Protein AF-A0A2W5SMG5-F1 (afdb_monomer_lite)

Secondary structure (DSSP, 8-state):
--HHHHHT-S-TT-SSS---TTTTT-HHHHHHHHHHHHHHHHHHHHHHHHHHHHHHHHHTTGGGGHHHHHHHHHHHHHHHHHHHHHHHHHHHHHHHHHHHHHHTT-

InterPro domains:
  IPR025962 SdpI/YhfL-like [PF13630] (10-76)

Sequence (106 aa):
ITKDATSGTISRNSAIGIRTPETKKSDDGWVGGHKAATPILKGAGIVTLVITAVLIISSFFGDRMTVLTITSAILGYSVAIGGICWAAVVANNAAKTINQKKANHA

Organism: NCBI:txid161879

pLDDT: mean 87.47, std 13.45, range [48.84, 97.88]

Foldseek 3Di:
DDPCLQVLVQDLPDPDDLDDPLLNPDSCLVNQLSNQLVVLQVVLVVVLVVLVVQLVVLVVVPPVCVVVNVVSVVVSVCSNVVSSVVSSVRSNVRSVVVVVVVVVVD

Structure (mmCIF, N/CA/C/O backbone):
data_AF-A0A2W5SMG5-F1
#
_entry.id   AF-A0A2W5SMG5-F1
#
loop_
_atom_site.group_PDB
_atom_site.id
_atom_site.type_symbol
_atom_site.label_atom_id
_atom_site.label_alt_id
_atom_site.label_comp_id
_atom_site.label_asym_id
_atom_site.label_entity_id
_atom_site.label_seq_id
_atom_site.pdbx_PDB_ins_code
_atom_site.Cartn_x
_atom_site.Cartn_y
_atom_site.Cartn_z
_atom_site.occupancy
_atom_site.B_iso_or_equiv
_atom_site.auth_seq_id
_atom_site.auth_comp_id
_atom_site.auth_asym_id
_atom_site.auth_atom_id
_atom_site.pdbx_PDB_model_num
ATOM 1 N N . ILE A 1 1 ? -5.283 -10.289 -5.181 1.00 49.09 1 ILE A N 1
ATOM 2 C CA . ILE A 1 1 ? -5.792 -10.349 -3.788 1.00 49.09 1 ILE A CA 1
ATOM 3 C C . ILE A 1 1 ? -6.516 -11.672 -3.587 1.00 49.09 1 ILE A C 1
ATOM 5 O O . ILE A 1 1 ? -7.466 -11.953 -4.306 1.00 49.09 1 ILE A O 1
ATOM 9 N N . THR A 1 2 ? -6.012 -12.524 -2.703 1.00 48.84 2 THR A N 1
ATOM 10 C CA . THR A 1 2 ? -6.616 -13.827 -2.397 1.00 48.84 2 THR A CA 1
ATOM 11 C C . THR A 1 2 ? -7.943 -13.639 -1.662 1.00 48.84 2 THR A C 1
ATOM 13 O O . THR A 1 2 ? -8.099 -12.696 -0.886 1.00 48.84 2 THR A O 1
ATOM 16 N N . LYS A 1 3 ? -8.910 -14.524 -1.931 1.00 51.72 3 LYS A N 1
ATOM 17 C CA . LYS A 1 3 ? -10.281 -14.476 -1.389 1.00 51.72 3 LYS A CA 1
ATOM 18 C C . LYS A 1 3 ? -10.282 -14.371 0.146 1.00 51.72 3 LYS A C 1
ATOM 20 O O . LYS A 1 3 ? -11.069 -13.604 0.694 1.00 51.72 3 LYS A O 1
ATOM 25 N N . ASP A 1 4 ? -9.303 -15.012 0.787 1.00 52.28 4 ASP A N 1
ATOM 26 C CA . ASP A 1 4 ? -9.091 -15.026 2.238 1.00 52.28 4 ASP A CA 1
ATOM 27 C C . ASP A 1 4 ? -8.789 -13.657 2.859 1.00 52.28 4 ASP A C 1
ATOM 29 O O . ASP A 1 4 ? -9.232 -13.352 3.968 1.00 52.28 4 ASP A O 1
ATOM 33 N N . ALA A 1 5 ? -8.083 -12.790 2.127 1.00 53.44 5 ALA A N 1
ATOM 34 C CA . ALA A 1 5 ? -7.766 -11.441 2.593 1.00 53.44 5 ALA A CA 1
ATOM 35 C C . ALA A 1 5 ? -9.0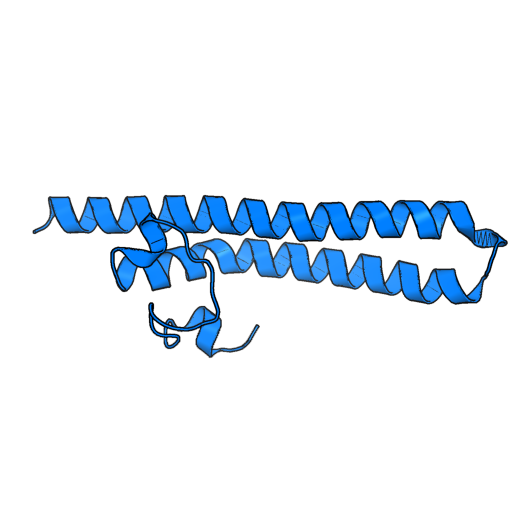05 -10.530 2.641 1.00 53.44 5 ALA A C 1
ATOM 37 O O . ALA A 1 5 ? -9.011 -9.528 3.351 1.00 53.44 5 ALA A O 1
ATOM 38 N N . THR A 1 6 ? -10.055 -10.866 1.884 1.00 53.88 6 THR A N 1
ATOM 39 C CA . THR A 1 6 ? -11.308 -10.099 1.819 1.00 53.88 6 THR A CA 1
ATOM 40 C C . THR A 1 6 ? -12.421 -10.726 2.661 1.00 53.88 6 THR A C 1
ATOM 42 O O . THR A 1 6 ? -13.268 -9.997 3.172 1.00 53.88 6 THR A O 1
ATOM 45 N N . SER A 1 7 ? -12.431 -12.051 2.837 1.00 56.44 7 SER A N 1
ATOM 46 C CA . SER A 1 7 ? -13.452 -12.776 3.610 1.00 56.44 7 SER A CA 1
ATOM 47 C C . SER A 1 7 ? -13.259 -12.720 5.124 1.00 56.44 7 SER A C 1
ATOM 49 O O . SER A 1 7 ? -14.125 -13.195 5.851 1.00 56.44 7 SER A O 1
ATOM 51 N N . GLY A 1 8 ? -12.147 -12.166 5.617 1.00 55.84 8 GLY A N 1
ATOM 52 C CA . GLY A 1 8 ? -11.877 -12.120 7.056 1.00 55.84 8 GLY A CA 1
ATOM 53 C C . GLY A 1 8 ? -11.488 -13.471 7.661 1.00 55.84 8 GLY A C 1
ATOM 54 O O . GLY A 1 8 ? -11.463 -13.603 8.878 1.00 55.84 8 GLY A O 1
ATOM 55 N N . THR A 1 9 ? -11.176 -14.470 6.828 1.00 58.28 9 THR A N 1
ATOM 56 C CA . THR A 1 9 ? -10.748 -15.813 7.265 1.00 58.28 9 THR A CA 1
ATOM 57 C C . THR A 1 9 ? -9.302 -15.831 7.756 1.00 58.28 9 THR A C 1
ATOM 59 O O . THR A 1 9 ? -8.888 -16.760 8.447 1.00 58.28 9 THR A O 1
ATOM 62 N N . ILE A 1 10 ? -8.527 -14.787 7.449 1.00 60.53 10 ILE A N 1
ATOM 63 C CA . ILE A 1 10 ? -7.232 -14.546 8.079 1.00 60.53 10 ILE A CA 1
ATOM 64 C C . ILE A 1 10 ? -7.486 -14.165 9.537 1.00 60.53 10 ILE A C 1
ATOM 66 O O . ILE A 1 10 ? -8.043 -13.101 9.805 1.00 60.53 10 ILE A O 1
ATOM 70 N N . SER A 1 11 ? -7.063 -15.017 10.473 1.00 61.94 11 SER A N 1
ATOM 71 C CA . SER A 1 11 ? -7.187 -14.706 11.897 1.00 61.94 11 SER A CA 1
ATOM 72 C C . SER A 1 11 ? -6.423 -13.424 12.233 1.00 61.94 11 SER A C 1
ATOM 74 O O . SER A 1 11 ? -5.379 -13.119 11.650 1.00 61.94 11 SER A O 1
ATOM 76 N N . ARG A 1 12 ? -6.901 -12.694 13.238 1.00 61.97 12 ARG A N 1
ATOM 77 C CA . ARG A 1 12 ? -6.259 -11.473 13.746 1.00 61.97 12 ARG A CA 1
ATOM 78 C C . ARG A 1 12 ? -4.817 -11.700 14.248 1.00 61.97 12 ARG A C 1
ATOM 80 O O . ARG A 1 12 ? -4.057 -10.742 14.405 1.00 61.97 12 ARG A O 1
ATOM 87 N N . ASN A 1 13 ? -4.428 -12.961 14.485 1.00 61.72 13 ASN A N 1
ATOM 88 C CA . ASN A 1 13 ? -3.070 -13.375 14.851 1.00 61.72 13 ASN A CA 1
ATOM 89 C C . ASN A 1 13 ? -2.191 -13.795 13.652 1.00 61.72 13 ASN A C 1
ATOM 91 O O . ASN A 1 13 ? -1.063 -14.242 13.839 1.00 61.72 13 ASN A O 1
ATOM 95 N N . SER A 1 14 ? -2.669 -13.667 12.418 1.00 61.59 14 SER A N 1
ATOM 96 C CA . SER A 1 14 ? -1.876 -14.032 11.247 1.00 61.59 14 SER A CA 1
ATOM 97 C C . SER A 1 14 ? -0.662 -13.115 11.054 1.00 61.59 14 SER A C 1
ATOM 99 O O . SER A 1 14 ? -0.671 -11.938 11.427 1.00 61.59 14 SER A O 1
ATOM 101 N N . ALA A 1 15 ? 0.395 -13.646 10.435 1.00 69.06 15 ALA A N 1
ATOM 102 C CA . ALA A 1 15 ? 1.594 -12.889 10.067 1.00 69.06 15 ALA A CA 1
ATOM 103 C C . ALA A 1 15 ? 1.338 -11.854 8.949 1.00 69.06 15 ALA A C 1
ATOM 105 O O . ALA A 1 15 ? 2.189 -11.008 8.691 1.00 69.06 15 ALA A O 1
ATOM 106 N N . ILE A 1 16 ? 0.170 -11.903 8.300 1.00 72.75 16 ILE A N 1
ATOM 107 C CA . ILE A 1 16 ? -0.170 -11.132 7.098 1.00 72.75 16 ILE A CA 1
ATOM 108 C C . ILE A 1 16 ? -1.422 -10.278 7.362 1.00 72.75 16 ILE A C 1
ATOM 110 O O . ILE A 1 16 ? -2.417 -10.788 7.874 1.00 72.75 16 ILE A O 1
ATOM 114 N N . GLY A 1 17 ? -1.384 -8.988 6.995 1.00 82.75 17 GLY A N 1
ATOM 115 C CA . GLY A 1 17 ? -2.527 -8.060 7.065 1.00 82.75 17 GLY A CA 1
ATOM 116 C C . GLY A 1 17 ? -2.177 -6.650 7.565 1.00 82.75 17 GLY A C 1
ATOM 117 O O . GLY A 1 17 ? -1.044 -6.377 7.961 1.00 82.75 17 GLY A O 1
ATOM 118 N N . ILE A 1 18 ? -3.162 -5.745 7.568 1.00 89.31 18 ILE A N 1
ATOM 119 C CA . ILE A 1 18 ? -3.033 -4.372 8.081 1.00 89.31 18 ILE A CA 1
ATOM 120 C C . ILE A 1 18 ? -3.217 -4.378 9.605 1.00 89.31 18 ILE A C 1
ATOM 122 O O . ILE A 1 18 ? -4.336 -4.446 10.125 1.00 89.31 18 ILE A O 1
ATOM 126 N N . ARG A 1 19 ? -2.105 -4.289 10.341 1.00 90.69 19 ARG A N 1
ATOM 127 C CA . ARG A 1 19 ? -2.067 -4.391 11.810 1.00 90.69 19 ARG A CA 1
ATOM 128 C C . ARG A 1 19 ? -1.945 -3.016 12.466 1.00 90.69 19 ARG A C 1
ATOM 130 O O . ARG A 1 19 ? -0.858 -2.609 12.865 1.00 90.69 19 ARG A O 1
ATOM 137 N N . THR A 1 20 ? -3.064 -2.321 12.633 1.00 91.56 20 THR A N 1
ATOM 138 C CA . THR A 1 20 ? -3.131 -1.072 13.406 1.00 91.56 20 THR A CA 1
ATOM 139 C C . THR A 1 20 ? -3.664 -1.341 14.819 1.00 91.56 20 THR A C 1
ATOM 141 O O . THR A 1 20 ? -4.135 -2.450 15.099 1.00 91.56 20 THR A O 1
ATOM 144 N N . PRO A 1 21 ? -3.584 -0.375 15.755 1.00 92.44 21 PRO A N 1
ATOM 145 C CA . PRO A 1 21 ? -4.178 -0.541 17.079 1.00 92.44 21 PRO A CA 1
ATOM 146 C C . PRO A 1 21 ? -5.665 -0.902 17.016 1.00 92.44 21 PRO A C 1
ATOM 148 O O . PRO A 1 21 ? -6.097 -1.784 17.745 1.00 92.44 21 PRO A O 1
ATOM 151 N N . GLU A 1 22 ? -6.437 -0.285 16.117 1.00 93.06 22 GLU A N 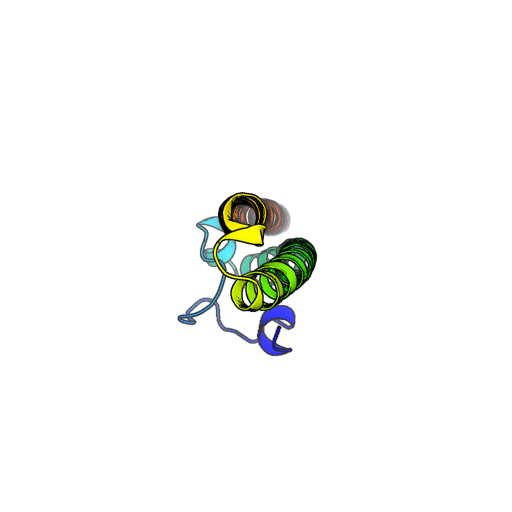1
ATOM 152 C CA . GLU A 1 22 ? -7.887 -0.494 16.029 1.00 93.06 22 GLU A CA 1
ATOM 153 C C . GLU A 1 22 ? -8.275 -1.787 15.303 1.00 93.06 22 GLU A C 1
ATOM 155 O O . GLU A 1 22 ? -9.199 -2.469 15.750 1.00 93.06 22 GLU A O 1
ATOM 160 N N . THR A 1 23 ? -7.555 -2.182 14.242 1.00 90.75 23 THR A N 1
ATOM 161 C CA . THR A 1 23 ? -7.849 -3.439 13.524 1.00 90.75 23 THR A CA 1
ATOM 162 C C . THR A 1 23 ? -7.544 -4.679 14.366 1.00 90.75 23 THR A C 1
ATOM 164 O O . THR A 1 23 ? -8.083 -5.747 14.102 1.00 90.75 23 THR A O 1
ATOM 167 N N . LYS A 1 24 ? -6.709 -4.556 15.407 1.00 91.25 24 LYS A N 1
ATOM 168 C CA . LYS A 1 24 ? -6.363 -5.656 16.322 1.00 91.25 24 LYS A CA 1
ATOM 169 C C . LYS A 1 24 ? -7.283 -5.790 17.542 1.00 91.25 24 LYS A C 1
ATOM 171 O O . LYS A 1 24 ? -7.159 -6.779 18.259 1.00 91.25 24 LYS A O 1
ATOM 176 N N . LYS A 1 25 ? -8.171 -4.826 17.809 1.00 88.44 25 LYS A N 1
ATOM 177 C CA . LYS A 1 25 ? -9.011 -4.825 19.025 1.00 88.44 25 LYS A CA 1
ATOM 178 C C . LYS A 1 25 ? -10.156 -5.831 18.985 1.00 88.44 25 LYS A C 1
ATOM 180 O O . LYS A 1 25 ? -10.532 -6.359 20.025 1.00 88.44 25 LYS A O 1
ATOM 185 N N . SER A 1 26 ? -10.724 -6.085 17.811 1.00 89.06 26 SER A N 1
ATOM 186 C CA . SER A 1 26 ? -11.862 -6.990 17.648 1.00 89.06 26 SER A CA 1
ATOM 187 C C . SER A 1 26 ? -11.827 -7.657 16.274 1.00 89.06 26 SER A C 1
ATOM 189 O 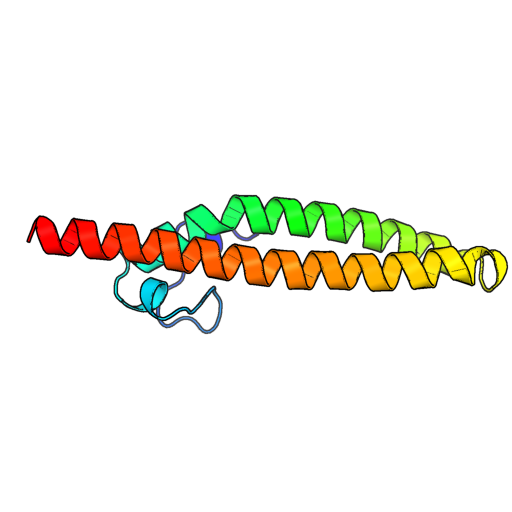O . SER A 1 26 ? -11.168 -7.161 15.359 1.00 89.06 26 SER A O 1
ATOM 191 N N . ASP A 1 27 ? -12.532 -8.778 16.120 1.00 89.00 27 ASP A N 1
ATOM 192 C CA . ASP A 1 27 ? -12.620 -9.469 14.827 1.00 89.00 27 ASP A CA 1
ATOM 193 C C . ASP A 1 27 ? -13.463 -8.667 13.831 1.00 89.00 27 ASP A C 1
ATOM 195 O O . ASP A 1 27 ? -13.086 -8.528 12.671 1.00 89.00 27 ASP A O 1
ATOM 199 N N . ASP A 1 28 ? -14.528 -8.015 14.301 1.00 88.62 28 ASP A N 1
ATOM 200 C CA . ASP A 1 28 ? -15.332 -7.110 13.474 1.00 88.62 28 ASP A CA 1
ATOM 201 C C . ASP A 1 28 ? -14.498 -5.917 12.975 1.00 88.62 28 ASP A C 1
ATOM 203 O O . ASP A 1 28 ? -14.601 -5.517 11.814 1.00 88.62 28 ASP A O 1
ATOM 207 N N . GLY A 1 29 ? -13.627 -5.369 13.830 1.00 91.19 29 GLY A N 1
ATOM 208 C CA . GLY A 1 29 ? -12.682 -4.311 13.472 1.00 91.19 29 GLY A CA 1
ATOM 209 C C . GLY A 1 29 ? -11.613 -4.789 12.486 1.00 91.19 29 GLY A C 1
ATOM 210 O O . GLY A 1 29 ? -11.270 -4.061 11.553 1.00 91.19 29 GLY A O 1
ATOM 211 N N . TRP A 1 30 ? -11.130 -6.025 12.638 1.00 90.94 30 TRP A N 1
ATOM 212 C CA . TRP A 1 30 ? -10.210 -6.658 11.693 1.00 90.94 30 TRP A CA 1
ATOM 213 C C . TRP A 1 30 ? -10.836 -6.778 10.301 1.00 90.94 30 TRP A C 1
ATOM 215 O O . TRP A 1 30 ? -10.279 -6.262 9.328 1.00 90.94 30 TRP A O 1
ATOM 225 N N . VAL A 1 31 ? -12.014 -7.398 10.203 1.00 91.12 31 VAL A N 1
ATOM 226 C CA . VAL A 1 31 ? -12.711 -7.612 8.926 1.00 91.12 31 VAL A CA 1
ATOM 227 C C . VAL A 1 31 ? -13.146 -6.284 8.312 1.00 91.12 31 VAL A C 1
ATOM 229 O O . VAL A 1 31 ? -12.904 -6.034 7.130 1.00 91.12 31 VAL A O 1
ATOM 232 N N . GLY A 1 32 ? -13.743 -5.398 9.110 1.00 91.94 32 GLY A N 1
ATOM 233 C CA . GLY A 1 32 ? -14.216 -4.097 8.652 1.00 91.94 32 GLY A CA 1
ATOM 234 C C . GLY A 1 32 ? -13.095 -3.187 8.153 1.00 91.94 32 GLY A C 1
ATOM 235 O O . GLY A 1 32 ? -13.235 -2.570 7.095 1.00 91.94 32 GLY A O 1
ATOM 236 N N . GLY A 1 33 ? -11.956 -3.158 8.852 1.00 93.56 33 GLY A N 1
ATOM 237 C CA . GLY A 1 33 ? -10.776 -2.408 8.423 1.00 93.56 33 GLY A CA 1
ATOM 238 C C . GLY A 1 33 ? -10.213 -2.903 7.087 1.00 93.56 33 GLY A C 1
ATOM 239 O O . GLY A 1 33 ? -9.970 -2.102 6.184 1.00 93.56 33 GLY A O 1
ATOM 240 N N . HIS A 1 34 ? -10.076 -4.221 6.909 1.00 93.25 34 HIS A N 1
ATOM 241 C CA . HIS A 1 34 ? -9.590 -4.806 5.650 1.00 93.25 34 HIS A CA 1
ATOM 242 C C . HIS A 1 34 ? -10.570 -4.601 4.491 1.00 93.25 34 HIS A C 1
ATOM 244 O O . HIS A 1 34 ? -10.163 -4.283 3.368 1.00 93.25 34 HIS A O 1
ATOM 250 N N . LYS A 1 35 ? -11.874 -4.714 4.759 1.00 92.81 35 LYS A N 1
ATOM 251 C CA 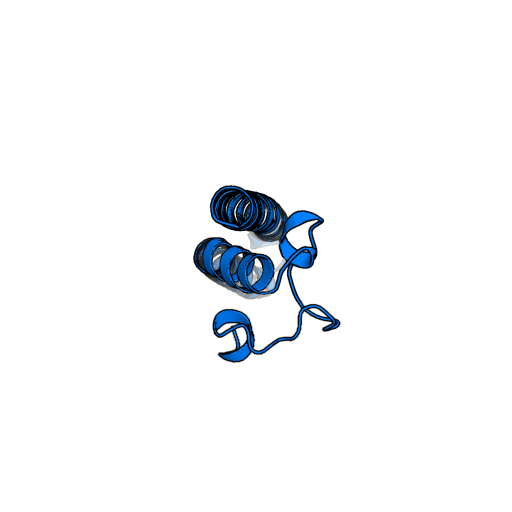. LYS A 1 35 ? -12.913 -4.429 3.767 1.00 92.81 35 LYS A CA 1
ATOM 252 C C . LYS A 1 35 ? -12.838 -2.976 3.291 1.00 92.81 35 LYS A C 1
ATOM 254 O O . LYS A 1 35 ? -12.879 -2.740 2.086 1.00 92.81 35 LYS A O 1
ATOM 259 N N . ALA A 1 36 ? -12.661 -2.024 4.209 1.00 94.81 36 ALA A N 1
ATOM 260 C CA . ALA A 1 36 ? -12.530 -0.603 3.880 1.00 94.81 36 ALA A CA 1
ATOM 261 C C . ALA A 1 36 ? -11.237 -0.279 3.106 1.00 94.81 36 ALA A C 1
ATOM 263 O O . ALA A 1 36 ? -11.249 0.555 2.205 1.00 94.81 36 ALA A O 1
ATOM 264 N N . ALA A 1 37 ? -10.133 -0.966 3.406 1.00 94.62 37 ALA A N 1
ATOM 265 C CA . ALA A 1 37 ? -8.854 -0.783 2.716 1.00 94.62 37 ALA A CA 1
ATOM 266 C C . ALA A 1 37 ? -8.790 -1.423 1.317 1.00 94.62 37 ALA A C 1
ATOM 268 O O . ALA A 1 37 ? -8.001 -0.995 0.473 1.00 94.62 37 ALA A O 1
ATOM 269 N N . THR A 1 38 ? -9.613 -2.441 1.048 1.00 93.25 38 THR A N 1
ATOM 270 C CA . THR A 1 38 ? -9.603 -3.206 -0.211 1.00 93.25 38 THR A CA 1
ATOM 271 C C . THR A 1 38 ? -9.691 -2.345 -1.483 1.00 93.25 38 THR A C 1
ATOM 273 O O . THR A 1 38 ? -8.866 -2.560 -2.373 1.00 93.25 38 THR A O 1
ATOM 276 N N . PRO A 1 39 ? -10.636 -1.393 -1.639 1.00 94.88 39 PRO A N 1
ATOM 277 C CA . PRO A 1 39 ? -10.709 -0.576 -2.854 1.00 94.88 39 PRO A CA 1
ATOM 278 C C . PRO A 1 39 ? -9.457 0.285 -3.068 1.00 94.88 39 PRO A C 1
ATOM 280 O O . PRO A 1 39 ? -8.996 0.401 -4.201 1.00 94.88 39 PRO A O 1
ATOM 283 N N . ILE A 1 40 ? -8.865 0.815 -1.992 1.00 95.44 40 ILE A N 1
ATOM 284 C CA . ILE A 1 40 ? -7.646 1.635 -2.053 1.00 95.44 40 ILE A CA 1
ATOM 285 C C . ILE A 1 40 ? -6.472 0.782 -2.532 1.00 95.44 40 ILE A C 1
ATOM 287 O O . ILE A 1 40 ? -5.795 1.147 -3.488 1.00 95.44 40 ILE A O 1
ATOM 291 N N . LEU A 1 41 ? -6.273 -0.392 -1.925 1.00 94.12 41 LEU A N 1
ATOM 292 C CA . LEU A 1 41 ? -5.197 -1.307 -2.313 1.00 94.12 41 LEU A CA 1
ATOM 293 C C . LEU A 1 41 ? -5.373 -1.853 -3.734 1.00 94.12 41 LEU A C 1
ATOM 295 O O . LEU A 1 41 ? -4.387 -2.006 -4.449 1.00 94.12 41 LEU A O 1
ATOM 299 N N . LYS A 1 42 ? -6.611 -2.122 -4.170 1.00 95.31 42 LYS A N 1
ATOM 300 C CA . LYS A 1 42 ? -6.895 -2.496 -5.564 1.00 95.31 42 LYS A CA 1
ATOM 301 C C . LYS A 1 42 ? -6.508 -1.379 -6.527 1.00 95.31 42 LYS A C 1
ATOM 303 O O . LYS A 1 42 ? -5.806 -1.647 -7.494 1.00 95.31 42 LYS A O 1
ATOM 308 N N . GLY A 1 43 ? -6.959 -0.153 -6.261 1.00 96.38 43 GLY A N 1
ATOM 309 C CA . GLY A 1 43 ? -6.666 1.004 -7.105 1.00 96.38 43 GLY A CA 1
ATOM 310 C C . GLY A 1 43 ? -5.167 1.276 -7.186 1.00 96.38 43 GLY A C 1
ATOM 311 O O . GLY A 1 43 ? -4.611 1.303 -8.280 1.00 96.38 43 GLY A O 1
ATOM 312 N N . ALA A 1 44 ? -4.501 1.376 -6.032 1.00 94.88 44 ALA A N 1
ATOM 313 C CA . ALA A 1 44 ? -3.055 1.561 -5.957 1.00 94.88 44 ALA A CA 1
ATOM 314 C C . ALA A 1 44 ? -2.306 0.439 -6.688 1.00 94.88 44 ALA A C 1
ATOM 316 O O . ALA A 1 44 ? -1.439 0.721 -7.505 1.00 94.88 44 ALA A O 1
ATOM 317 N N . GLY A 1 45 ? -2.695 -0.823 -6.477 1.00 95.06 45 GLY A N 1
ATOM 318 C CA . GLY A 1 45 ? -2.083 -1.966 -7.152 1.00 95.06 45 GLY A CA 1
ATOM 319 C C . GLY A 1 45 ? -2.227 -1.923 -8.675 1.00 95.06 45 GLY A C 1
ATOM 320 O O . GLY A 1 45 ? -1.257 -2.185 -9.378 1.00 95.06 45 GLY A O 1
ATOM 321 N N . ILE A 1 46 ? -3.402 -1.552 -9.197 1.00 97.75 46 ILE A N 1
ATOM 322 C CA . ILE A 1 46 ? -3.616 -1.397 -10.645 1.00 97.75 46 ILE A CA 1
ATOM 323 C C . ILE A 1 46 ? -2.722 -0.284 -11.203 1.00 97.75 46 ILE A C 1
ATOM 325 O O . ILE A 1 46 ? -2.043 -0.498 -12.204 1.00 97.75 46 ILE A O 1
ATOM 329 N N . VAL A 1 47 ? -2.678 0.880 -10.548 1.00 97.31 47 VAL A N 1
ATOM 330 C CA . VAL A 1 47 ? -1.836 2.002 -10.992 1.00 97.31 47 VAL A CA 1
ATOM 331 C C . VAL A 1 47 ? -0.356 1.617 -10.960 1.00 97.31 47 VAL A C 1
ATOM 333 O O . VAL A 1 47 ? 0.356 1.850 -11.934 1.00 97.31 47 VAL A O 1
ATOM 336 N N . THR A 1 48 ? 0.104 0.970 -9.887 1.00 96.19 48 THR A N 1
ATOM 337 C CA . THR A 1 48 ? 1.482 0.479 -9.791 1.00 96.19 48 THR A CA 1
ATOM 338 C C . THR A 1 48 ? 1.797 -0.522 -10.903 1.00 96.19 48 THR A C 1
ATOM 340 O O . THR A 1 48 ? 2.844 -0.388 -11.522 1.00 96.19 48 THR A O 1
ATOM 343 N N . LEU A 1 49 ? 0.896 -1.459 -11.232 1.00 97.06 49 LEU A N 1
ATOM 344 C CA . LEU A 1 49 ? 1.099 -2.405 -12.340 1.00 97.06 49 LEU A CA 1
ATOM 345 C C . LEU A 1 49 ? 1.272 -1.702 -13.692 1.00 97.06 49 LEU A C 1
ATOM 347 O O . LEU A 1 49 ? 2.146 -2.085 -14.469 1.00 97.06 49 LEU A O 1
ATOM 351 N N . VAL A 1 50 ? 0.478 -0.662 -13.965 1.00 97.88 50 VAL A N 1
ATOM 352 C CA . VAL A 1 50 ? 0.609 0.135 -15.196 1.00 97.88 50 VAL A CA 1
ATOM 353 C C . VAL A 1 50 ? 1.971 0.831 -15.246 1.00 97.88 50 VAL A C 1
ATOM 355 O O . VAL A 1 50 ? 2.663 0.751 -16.259 1.00 97.88 50 VAL A O 1
ATOM 358 N N . ILE A 1 51 ? 2.400 1.456 -14.146 1.00 96.44 51 ILE A N 1
ATOM 359 C CA . ILE A 1 51 ? 3.712 2.114 -14.064 1.00 96.44 51 ILE A CA 1
ATOM 360 C C . ILE A 1 51 ? 4.850 1.094 -14.223 1.00 96.44 51 ILE A C 1
ATOM 362 O O . ILE A 1 51 ? 5.823 1.352 -14.929 1.00 96.44 51 ILE A O 1
ATOM 366 N N . THR A 1 52 ? 4.724 -0.092 -13.623 1.00 95.50 52 THR A N 1
ATOM 367 C CA . THR A 1 52 ? 5.690 -1.185 -13.787 1.00 95.50 52 THR A CA 1
ATOM 368 C C . THR A 1 52 ? 5.787 -1.642 -15.240 1.00 95.50 52 THR A C 1
ATOM 370 O O . THR A 1 52 ? 6.893 -1.875 -15.720 1.00 95.50 52 THR A O 1
ATOM 373 N N . ALA A 1 53 ? 4.673 -1.723 -15.972 1.00 96.31 53 ALA A N 1
ATOM 374 C CA . ALA A 1 53 ? 4.709 -2.045 -17.397 1.00 96.31 53 ALA A CA 1
ATOM 375 C C . ALA A 1 53 ? 5.487 -0.986 -18.199 1.00 96.31 53 ALA A C 1
ATOM 377 O O . ALA A 1 53 ? 6.326 -1.348 -19.023 1.00 96.31 53 ALA A O 1
ATOM 378 N N . VAL A 1 54 ? 5.281 0.306 -17.910 1.00 94.88 54 VAL A N 1
ATOM 379 C CA . VAL A 1 54 ? 6.047 1.404 -18.531 1.00 94.88 54 VAL A CA 1
ATOM 380 C C . VAL A 1 54 ? 7.542 1.275 -18.234 1.00 94.88 54 VAL A C 1
ATOM 382 O O . VAL A 1 54 ? 8.345 1.390 -19.154 1.00 94.88 54 VAL A O 1
ATOM 385 N N . LEU A 1 55 ? 7.913 0.977 -16.985 1.00 93.19 55 LEU A N 1
ATOM 386 C CA . LEU A 1 55 ? 9.307 0.765 -16.579 1.00 93.19 55 LEU A CA 1
ATOM 387 C C . LEU A 1 55 ? 9.971 -0.410 -17.299 1.00 93.19 55 LEU A C 1
ATOM 389 O O . LEU A 1 55 ? 11.119 -0.314 -17.728 1.00 93.19 55 LEU A O 1
ATOM 393 N N . ILE A 1 56 ? 9.252 -1.525 -17.433 1.00 93.00 56 ILE A N 1
ATOM 394 C CA . ILE A 1 56 ? 9.759 -2.696 -18.149 1.00 93.00 56 ILE A CA 1
ATOM 395 C C . ILE A 1 56 ? 9.975 -2.338 -19.618 1.00 93.00 56 ILE A C 1
ATOM 397 O O . ILE A 1 56 ? 11.053 -2.588 -20.149 1.00 93.00 56 ILE A O 1
ATOM 401 N N . ILE A 1 57 ? 8.995 -1.704 -20.265 1.00 93.62 57 ILE A N 1
ATOM 402 C CA . ILE A 1 57 ? 9.106 -1.302 -21.670 1.00 93.62 57 ILE A CA 1
ATOM 403 C C . ILE A 1 57 ? 10.265 -0.320 -21.864 1.00 93.62 57 ILE A C 1
ATOM 405 O O . ILE A 1 57 ? 11.068 -0.515 -22.772 1.00 93.62 57 ILE A O 1
ATOM 409 N N . SER A 1 58 ? 10.395 0.701 -21.012 1.00 91.06 58 SER A N 1
ATOM 410 C CA . SER A 1 58 ? 11.438 1.721 -21.153 1.00 91.06 58 SER A CA 1
ATOM 411 C C . SER A 1 58 ? 12.847 1.144 -20.992 1.00 91.06 58 SER A C 1
ATOM 413 O O . SER A 1 58 ? 13.775 1.635 -21.636 1.00 91.06 58 SER A O 1
ATOM 415 N N . SER A 1 59 ? 13.007 0.064 -20.216 1.00 87.44 59 SER A N 1
ATOM 416 C CA . SER A 1 59 ? 14.298 -0.611 -20.024 1.00 87.44 59 SER A CA 1
ATOM 417 C C . SER A 1 59 ? 14.903 -1.173 -21.320 1.00 87.44 59 SER A C 1
ATOM 419 O O . SER A 1 59 ? 16.124 -1.186 -21.463 1.00 87.44 59 SER A O 1
ATOM 421 N N . PHE A 1 60 ? 14.080 -1.535 -22.312 1.00 91.94 60 PHE A N 1
ATOM 422 C CA . PHE A 1 60 ? 14.551 -2.022 -23.617 1.00 91.94 60 PHE A CA 1
ATOM 423 C C . PHE A 1 60 ? 15.141 -0.926 -24.516 1.00 91.94 60 PHE A C 1
ATOM 425 O O . PHE A 1 60 ? 15.794 -1.236 -25.510 1.00 91.94 60 PHE A O 1
ATOM 432 N N . PHE A 1 61 ? 14.928 0.351 -24.189 1.00 89.75 61 PHE A N 1
ATOM 433 C CA . PHE A 1 61 ? 15.381 1.489 -24.998 1.00 89.75 61 PHE A CA 1
ATOM 434 C C . PHE A 1 61 ? 16.646 2.165 -24.443 1.00 89.75 61 PHE A C 1
ATOM 436 O O . PHE A 1 61 ? 17.100 3.165 -25.009 1.00 89.75 61 PHE A O 1
ATOM 443 N N . GLY A 1 62 ? 17.231 1.613 -23.371 1.00 78.56 62 GLY A N 1
ATOM 444 C CA . GLY A 1 62 ? 18.475 2.088 -22.763 1.00 78.56 62 GLY A CA 1
ATOM 445 C C . GLY A 1 62 ? 18.443 3.580 -22.420 1.00 78.56 62 GLY A C 1
ATOM 446 O O . GLY A 1 62 ? 17.425 4.111 -21.966 1.00 78.56 62 GLY A O 1
ATOM 447 N N . ASP A 1 63 ? 19.546 4.277 -22.701 1.00 78.44 63 ASP A N 1
ATOM 448 C CA . ASP A 1 63 ? 19.733 5.680 -22.308 1.00 78.44 63 ASP A CA 1
ATOM 449 C C . ASP A 1 63 ? 18.800 6.674 -23.021 1.00 78.44 63 ASP A C 1
ATOM 451 O O . ASP A 1 63 ? 18.666 7.827 -22.607 1.00 78.44 63 ASP A O 1
ATOM 455 N N . ARG A 1 64 ? 18.105 6.250 -24.086 1.00 81.75 64 ARG A N 1
ATOM 456 C CA . ARG A 1 64 ? 17.179 7.124 -24.829 1.00 81.75 64 ARG A CA 1
ATOM 457 C C . ARG A 1 64 ? 15.950 7.509 -24.008 1.00 81.75 64 ARG A C 1
ATOM 459 O O . ARG A 1 64 ? 15.318 8.517 -24.304 1.00 81.75 64 ARG A O 1
ATOM 466 N N . MET A 1 65 ? 15.609 6.711 -22.996 1.00 85.12 65 MET A N 1
ATOM 467 C CA . MET A 1 65 ? 14.414 6.885 -22.166 1.00 85.12 65 MET A CA 1
ATOM 468 C C . MET A 1 65 ? 14.749 7.099 -20.683 1.00 85.12 65 MET A C 1
ATOM 470 O O . MET A 1 65 ? 13.880 6.925 -19.832 1.00 85.12 65 MET A O 1
ATOM 474 N N . THR A 1 66 ? 15.978 7.507 -20.344 1.00 87.69 66 THR A N 1
ATOM 475 C CA . THR A 1 66 ? 16.443 7.632 -18.947 1.00 87.69 66 THR A CA 1
ATOM 476 C C . THR A 1 66 ? 15.527 8.490 -18.077 1.00 87.69 66 THR A C 1
ATOM 478 O O . THR A 1 66 ? 15.166 8.081 -16.975 1.00 87.69 66 THR A O 1
ATOM 481 N N . VAL A 1 67 ? 15.083 9.648 -18.577 1.00 90.69 67 VAL A N 1
ATOM 482 C CA . VAL A 1 67 ? 14.174 10.536 -17.831 1.00 90.69 67 VAL A CA 1
ATOM 483 C C . VAL A 1 67 ? 12.835 9.848 -17.553 1.00 90.69 67 VAL A C 1
ATOM 485 O O . VAL A 1 67 ? 12.355 9.880 -16.421 1.00 90.69 67 VAL A O 1
ATOM 488 N N . LEU A 1 68 ? 12.251 9.181 -18.553 1.00 89.94 68 LEU A N 1
ATOM 489 C CA . LEU A 1 68 ? 10.996 8.442 -18.404 1.00 89.94 68 LEU A CA 1
ATOM 490 C C . LEU A 1 68 ? 11.143 7.284 -17.408 1.00 89.94 68 LEU A C 1
ATOM 492 O O . LEU A 1 68 ? 10.277 7.099 -16.555 1.00 89.94 68 LEU A O 1
ATOM 496 N N . THR A 1 69 ? 12.246 6.536 -17.476 1.00 90.75 69 THR A N 1
ATOM 497 C CA . THR A 1 69 ? 12.531 5.423 -16.562 1.00 90.75 69 THR A CA 1
ATOM 498 C C . THR A 1 69 ? 12.663 5.911 -15.118 1.00 90.75 69 THR A C 1
ATOM 500 O O . THR A 1 69 ? 11.997 5.385 -14.229 1.00 90.75 69 THR A O 1
ATOM 503 N N . ILE A 1 70 ? 13.464 6.951 -14.864 1.00 92.50 70 ILE A N 1
ATOM 504 C CA . ILE A 1 70 ? 13.677 7.476 -13.505 1.00 92.50 70 ILE A CA 1
ATOM 505 C C . ILE A 1 70 ? 12.379 8.057 -12.933 1.00 92.50 70 ILE A C 1
ATOM 507 O O . ILE A 1 70 ? 12.002 7.743 -11.804 1.00 92.50 70 ILE A O 1
ATOM 511 N N . THR A 1 71 ? 11.666 8.873 -13.712 1.00 93.31 71 THR A N 1
ATOM 512 C CA . THR A 1 71 ? 10.408 9.491 -13.260 1.00 93.31 71 THR A CA 1
ATOM 513 C C . THR A 1 71 ? 9.327 8.449 -12.989 1.00 93.31 71 THR A C 1
ATOM 515 O O . THR A 1 71 ? 8.666 8.519 -11.952 1.00 93.31 71 THR A O 1
ATOM 518 N N . SER A 1 72 ? 9.196 7.434 -13.849 1.00 93.06 72 SER A N 1
ATOM 519 C CA . SER A 1 72 ? 8.263 6.321 -13.640 1.00 93.06 72 SER A CA 1
ATOM 520 C C . SER A 1 72 ? 8.621 5.506 -12.397 1.00 93.06 72 SER A C 1
ATOM 522 O O . SER A 1 72 ? 7.727 5.098 -11.661 1.00 93.06 72 SER A O 1
ATOM 524 N N . ALA A 1 73 ? 9.911 5.303 -12.111 1.00 92.75 73 ALA A N 1
ATOM 525 C CA . ALA A 1 73 ? 10.351 4.568 -10.928 1.00 92.75 73 ALA A CA 1
ATOM 526 C C . ALA A 1 73 ? 9.957 5.311 -9.650 1.00 92.75 73 ALA A C 1
ATOM 528 O O . ALA A 1 73 ? 9.309 4.734 -8.776 1.00 92.75 73 ALA A O 1
ATOM 529 N N . ILE A 1 74 ? 10.281 6.604 -9.576 1.00 96.25 74 ILE A N 1
ATOM 530 C CA . ILE A 1 74 ? 9.920 7.460 -8.440 1.00 96.25 74 ILE A CA 1
ATOM 531 C C . ILE A 1 74 ? 8.402 7.462 -8.251 1.00 96.25 74 ILE A C 1
ATOM 533 O O . ILE A 1 74 ? 7.920 7.170 -7.157 1.00 96.25 74 ILE A O 1
ATOM 537 N N . LEU A 1 75 ? 7.646 7.705 -9.325 1.00 95.94 75 LEU A N 1
ATOM 538 C CA . LEU A 1 75 ? 6.187 7.728 -9.279 1.00 95.94 75 LEU A CA 1
ATOM 539 C C . LEU A 1 75 ? 5.606 6.386 -8.814 1.00 95.94 75 LEU A C 1
ATOM 541 O O . LEU A 1 75 ? 4.710 6.364 -7.972 1.00 95.94 75 LEU A O 1
ATOM 545 N N . GLY A 1 76 ? 6.135 5.269 -9.316 1.00 95.38 76 GLY A N 1
ATOM 546 C CA . GLY A 1 76 ? 5.702 3.923 -8.945 1.00 95.38 76 GLY A CA 1
ATOM 547 C C . GLY A 1 76 ? 5.862 3.652 -7.452 1.00 95.38 76 GLY A C 1
ATOM 548 O O . GLY A 1 76 ? 4.911 3.205 -6.804 1.00 95.38 76 GLY A O 1
ATOM 549 N N . TYR A 1 77 ? 7.026 3.987 -6.885 1.00 95.62 77 TYR A N 1
ATOM 550 C CA . TYR A 1 77 ? 7.266 3.857 -5.446 1.00 95.62 77 TYR A CA 1
ATOM 551 C C . TYR A 1 77 ? 6.393 4.806 -4.624 1.00 95.62 77 TYR A C 1
ATOM 553 O O . TYR A 1 77 ? 5.816 4.380 -3.622 1.00 95.62 77 TYR A O 1
ATOM 561 N N . SER A 1 78 ? 6.236 6.063 -5.050 1.00 97.12 78 SER A N 1
ATOM 562 C CA . SER A 1 78 ? 5.369 7.029 -4.368 1.00 97.12 78 SER A CA 1
ATOM 563 C C . SER A 1 78 ? 3.916 6.555 -4.313 1.00 97.12 78 SER A C 1
ATOM 565 O O . SER A 1 78 ? 3.298 6.612 -3.250 1.00 97.12 78 SER A O 1
ATOM 567 N N . VAL A 1 79 ? 3.378 6.036 -5.422 1.00 96.62 79 VAL A N 1
ATOM 568 C CA . VAL A 1 79 ? 2.010 5.495 -5.478 1.00 96.62 79 VAL A CA 1
ATOM 569 C C . VAL A 1 79 ? 1.870 4.254 -4.602 1.00 96.62 79 VAL A C 1
ATOM 571 O O . VAL A 1 79 ? 0.905 4.154 -3.846 1.00 96.62 79 VAL A O 1
ATOM 574 N N . ALA A 1 80 ? 2.824 3.321 -4.664 1.00 94.94 80 ALA A N 1
ATOM 575 C CA . ALA A 1 80 ? 2.762 2.089 -3.882 1.00 94.94 80 ALA A CA 1
ATOM 576 C C . ALA A 1 80 ? 2.807 2.374 -2.371 1.00 94.94 80 ALA A C 1
ATOM 578 O O . ALA A 1 80 ? 1.924 1.945 -1.628 1.00 94.94 80 ALA A O 1
ATOM 579 N N . ILE A 1 81 ? 3.799 3.148 -1.919 1.00 96.94 81 ILE A N 1
ATOM 580 C CA . ILE A 1 81 ? 3.971 3.496 -0.503 1.00 96.94 81 ILE A CA 1
ATOM 581 C C . ILE A 1 81 ? 2.798 4.357 -0.028 1.00 96.94 81 ILE A C 1
ATOM 583 O O . ILE A 1 81 ? 2.184 4.054 0.995 1.00 96.94 81 ILE A O 1
ATOM 587 N N . GLY A 1 82 ? 2.436 5.392 -0.791 1.00 97.44 82 GLY A N 1
ATOM 588 C CA . GLY A 1 82 ? 1.315 6.274 -0.467 1.00 97.44 82 GLY A CA 1
ATOM 589 C C . GLY A 1 82 ? -0.012 5.521 -0.374 1.00 97.44 82 GLY A C 1
ATOM 590 O O . GLY A 1 82 ? -0.759 5.706 0.586 1.00 97.44 82 GLY A O 1
ATOM 591 N N . GLY A 1 83 ? -0.277 4.610 -1.315 1.00 96.75 83 GLY A N 1
ATOM 592 C CA . GLY A 1 83 ? -1.471 3.769 -1.324 1.00 96.75 83 GLY A CA 1
ATOM 593 C C . GLY A 1 83 ? -1.551 2.829 -0.120 1.00 96.75 83 GLY A C 1
ATOM 594 O O . GLY A 1 83 ? -2.616 2.700 0.483 1.00 96.75 83 GLY A O 1
ATOM 595 N N . ILE A 1 84 ? -0.429 2.222 0.281 1.00 95.50 84 ILE A N 1
ATOM 596 C CA . ILE A 1 84 ? -0.359 1.363 1.474 1.00 95.50 84 ILE A CA 1
ATOM 597 C C . ILE A 1 84 ? -0.590 2.182 2.751 1.00 95.50 84 ILE A C 1
ATOM 599 O O . ILE A 1 84 ? -1.397 1.784 3.594 1.00 95.50 84 ILE A O 1
ATOM 603 N N . CYS A 1 85 ? 0.064 3.339 2.887 1.00 97.06 85 CYS A N 1
ATOM 604 C CA . CYS A 1 85 ? -0.121 4.231 4.033 1.00 97.06 85 CYS A CA 1
ATOM 605 C C . CYS A 1 85 ? -1.574 4.709 4.143 1.00 97.06 85 CYS A C 1
ATOM 607 O O . CYS A 1 85 ? -2.172 4.650 5.220 1.00 97.06 85 CYS A O 1
ATOM 609 N N . TRP A 1 86 ? -2.177 5.121 3.026 1.00 97.62 86 TRP A N 1
ATOM 610 C CA . TRP A 1 86 ? -3.573 5.548 2.996 1.00 97.62 86 TRP A CA 1
ATOM 611 C C . TRP A 1 86 ? -4.523 4.4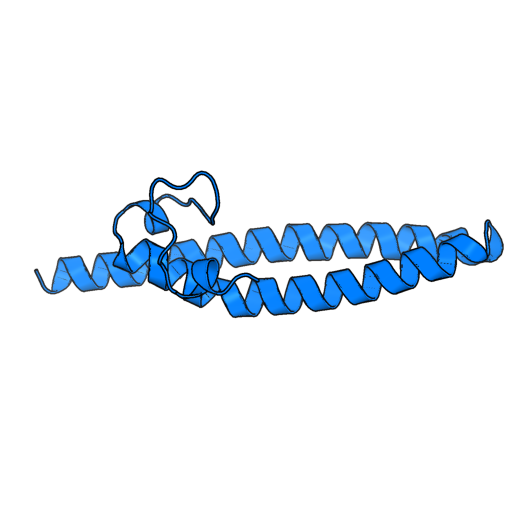02 3.366 1.00 97.62 86 TRP A C 1
ATOM 613 O O . TRP A 1 86 ? -5.391 4.567 4.228 1.00 97.62 86 TRP A O 1
ATOM 623 N N . ALA A 1 87 ? -4.321 3.215 2.793 1.00 96.06 87 ALA A N 1
ATOM 624 C CA . ALA A 1 87 ? -5.092 2.027 3.139 1.00 96.06 87 ALA A CA 1
ATOM 625 C C . ALA A 1 87 ? -5.008 1.701 4.641 1.00 96.06 87 ALA A C 1
ATOM 627 O O . ALA A 1 87 ? -6.025 1.368 5.249 1.00 96.06 87 ALA A O 1
ATOM 628 N N . ALA A 1 88 ? -3.831 1.851 5.259 1.00 95.62 88 ALA A N 1
ATOM 629 C CA . ALA A 1 88 ? -3.646 1.629 6.691 1.00 95.62 88 ALA A CA 1
ATOM 630 C C . ALA A 1 88 ? -4.423 2.635 7.556 1.00 95.62 88 ALA A C 1
ATOM 632 O O . ALA A 1 88 ? -5.080 2.238 8.522 1.00 95.62 88 ALA A O 1
ATOM 633 N N . VAL A 1 89 ? -4.404 3.922 7.191 1.00 97.56 89 VAL A N 1
ATOM 634 C CA . VAL A 1 89 ? -5.174 4.967 7.890 1.00 97.56 89 VAL A CA 1
ATOM 635 C C . VAL A 1 89 ? -6.675 4.696 7.789 1.00 97.56 89 VAL A C 1
ATOM 637 O O . VAL A 1 89 ? -7.386 4.740 8.794 1.00 97.56 89 VAL A O 1
ATOM 640 N N . VAL A 1 90 ? -7.165 4.361 6.594 1.00 97.50 90 VAL A N 1
ATOM 641 C CA . VAL A 1 90 ? -8.588 4.069 6.369 1.00 97.50 90 VAL A CA 1
ATOM 642 C C . VAL A 1 90 ? -9.022 2.806 7.108 1.00 97.50 90 VAL A C 1
ATOM 644 O O . VAL A 1 90 ? -10.068 2.821 7.758 1.00 97.50 90 VAL A O 1
ATOM 647 N N . ALA A 1 91 ? -8.207 1.749 7.095 1.00 95.62 91 ALA A N 1
ATO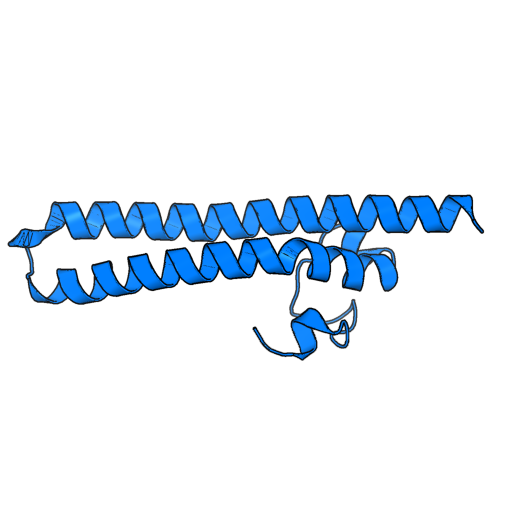M 648 C CA . ALA A 1 91 ? -8.469 0.540 7.872 1.00 95.62 91 ALA A CA 1
ATOM 649 C C . ALA A 1 91 ? -8.587 0.841 9.371 1.00 95.62 91 ALA A C 1
ATOM 651 O O . ALA A 1 91 ? -9.517 0.368 10.025 1.00 95.62 91 ALA A O 1
ATOM 652 N N . ASN A 1 92 ? -7.672 1.654 9.911 1.00 96.69 92 ASN A N 1
ATOM 653 C CA . ASN A 1 92 ? -7.686 2.032 11.320 1.00 96.69 92 ASN A CA 1
ATOM 654 C C . ASN A 1 92 ? -8.949 2.814 11.690 1.00 96.69 92 ASN A C 1
ATOM 656 O O . ASN A 1 92 ? -9.589 2.513 12.695 1.00 96.69 92 ASN A O 1
ATOM 660 N N . ASN A 1 93 ? -9.321 3.798 10.871 1.00 97.50 93 ASN A N 1
ATOM 661 C CA . ASN A 1 93 ? -10.491 4.632 11.127 1.00 97.50 93 ASN A CA 1
ATOM 662 C C . ASN A 1 93 ? -11.789 3.821 11.042 1.00 97.50 93 ASN A C 1
ATOM 664 O O . ASN A 1 93 ? -12.631 3.928 11.930 1.00 97.50 93 ASN A O 1
ATOM 668 N N . ALA A 1 94 ? -11.921 2.953 10.036 1.00 96.50 94 ALA A N 1
ATOM 669 C CA . ALA A 1 94 ? -13.077 2.070 9.906 1.00 96.50 94 ALA A CA 1
ATOM 670 C C . ALA A 1 94 ? -13.199 1.112 11.102 1.00 96.50 94 ALA A C 1
ATOM 672 O O . ALA A 1 94 ? -14.278 0.971 11.681 1.00 96.50 94 ALA A O 1
ATOM 673 N N . ALA A 1 95 ? -12.086 0.502 11.522 1.00 95.81 95 ALA A N 1
ATOM 674 C CA . ALA A 1 95 ? -12.062 -0.370 12.691 1.00 95.81 95 ALA A CA 1
ATOM 675 C C . ALA A 1 95 ? -12.434 0.383 13.979 1.00 95.81 95 ALA A C 1
ATOM 677 O O . ALA A 1 95 ? -13.208 -0.132 14.786 1.00 95.81 95 ALA A O 1
ATOM 678 N N . LYS A 1 96 ? -11.957 1.625 14.146 1.00 96.69 96 LYS A N 1
ATOM 679 C CA . LYS A 1 96 ? -12.307 2.484 15.285 1.00 96.69 96 LYS A CA 1
ATOM 680 C C . LYS A 1 96 ? -13.815 2.698 15.386 1.00 96.69 96 LYS A C 1
ATOM 682 O O . LYS A 1 96 ? -14.385 2.488 16.453 1.00 96.69 96 LYS A O 1
ATOM 687 N N . THR A 1 97 ? -14.463 3.073 14.283 1.00 96.94 97 THR A N 1
ATOM 688 C CA . THR A 1 97 ? -15.914 3.306 14.241 1.00 96.94 97 THR A CA 1
ATOM 689 C C . THR A 1 97 ? -16.700 2.046 14.599 1.00 96.94 97 THR A C 1
ATOM 691 O O . THR A 1 97 ? -17.669 2.117 15.353 1.00 96.94 97 THR A O 1
ATOM 694 N N . ILE A 1 98 ? -16.268 0.882 14.109 1.00 95.31 98 ILE A N 1
ATOM 695 C CA . ILE A 1 98 ? -16.905 -0.406 14.416 1.00 95.31 98 ILE A CA 1
ATOM 696 C C . ILE A 1 98 ? -16.759 -0.750 15.902 1.00 95.31 98 ILE A C 1
ATOM 698 O O . ILE A 1 98 ? -17.749 -1.089 16.551 1.00 95.31 98 ILE A O 1
ATOM 702 N N . ASN A 1 99 ? -15.554 -0.605 16.459 1.00 94.38 99 ASN A N 1
ATOM 703 C CA . ASN A 1 99 ? -15.291 -0.865 17.875 1.00 94.38 99 ASN A CA 1
ATOM 704 C C . ASN A 1 99 ? -16.128 0.047 18.784 1.00 94.38 99 ASN A C 1
ATOM 706 O O . ASN A 1 99 ? -16.728 -0.426 19.746 1.00 94.38 99 ASN A O 1
ATOM 710 N N . GLN A 1 100 ? -16.206 1.341 18.460 1.00 94.81 100 GLN A N 1
ATOM 711 C CA . GLN A 1 100 ? -17.010 2.312 19.209 1.00 94.81 100 GLN A CA 1
ATOM 712 C C . GLN A 1 100 ? -18.502 1.986 19.144 1.00 94.81 100 GLN A C 1
ATOM 714 O O . GLN A 1 100 ? -19.180 1.994 20.167 1.00 94.81 100 GLN A O 1
ATOM 719 N N . LYS A 1 101 ? -19.012 1.639 17.956 1.00 92.56 101 LYS A N 1
ATOM 720 C CA . LYS A 1 101 ? -20.412 1.241 17.794 1.00 92.56 101 LYS A CA 1
ATOM 721 C C . LYS A 1 101 ? -20.742 0.017 18.649 1.00 92.56 101 LYS A C 1
ATOM 723 O O . LYS A 1 101 ? -21.785 -0.010 19.285 1.00 92.56 101 LYS A O 1
ATOM 728 N N . LYS A 1 102 ? -19.845 -0.970 18.708 1.00 89.25 102 LYS A N 1
ATOM 729 C CA . LYS A 1 102 ? -20.034 -2.165 19.537 1.00 89.25 102 LYS A CA 1
ATOM 730 C C . LYS A 1 102 ? -20.036 -1.841 21.033 1.00 89.25 102 LYS A C 1
ATOM 732 O O . LYS A 1 102 ? -20.879 -2.363 21.745 1.00 89.25 102 LYS A O 1
ATOM 737 N N . ALA A 1 103 ? -19.149 -0.955 21.484 1.00 88.81 103 ALA A N 1
ATOM 738 C CA . ALA A 1 103 ? -19.095 -0.520 22.881 1.00 88.81 103 ALA A CA 1
ATOM 739 C C . ALA A 1 103 ? -20.352 0.249 23.329 1.00 88.81 103 ALA A C 1
ATOM 741 O O . ALA A 1 103 ? -20.746 0.134 24.479 1.00 88.81 103 ALA A O 1
ATOM 742 N N . ASN A 1 104 ? -20.995 1.000 22.430 1.00 89.38 104 ASN A N 1
ATOM 743 C CA . ASN A 1 104 ? -22.214 1.760 22.739 1.00 89.38 104 ASN A CA 1
ATOM 744 C C . ASN A 1 104 ? -23.501 0.909 22.738 1.00 89.38 104 ASN A C 1
ATOM 746 O O . ASN A 1 104 ? -24.559 1.410 23.112 1.00 89.38 104 ASN A O 1
ATOM 750 N N . HIS A 1 105 ? -23.438 -0.332 22.248 1.00 77.75 105 HIS A N 1
ATOM 751 C CA . HIS A 1 105 ? -24.574 -1.259 22.157 1.00 77.75 105 HIS A CA 1
ATOM 752 C C . HIS A 1 105 ? -24.403 -2.508 23.042 1.00 77.75 105 HIS A C 1
ATOM 754 O O . HIS A 1 105 ? -25.210 -3.431 22.930 1.00 77.75 105 HIS A O 1
ATOM 760 N N . ALA A 1 106 ? -23.346 -2.551 23.857 1.00 69.69 106 ALA A N 1
ATOM 761 C CA . ALA A 1 106 ? -23.070 -3.592 24.846 1.00 69.69 106 ALA A CA 1
ATOM 762 C C . ALA A 1 106 ? -23.500 -3.114 26.236 1.00 69.69 106 ALA A C 1
ATOM 764 O O . ALA A 1 106 ? -23.965 -3.972 27.014 1.00 69.69 106 ALA A O 1
#

Radius of gyration: 17.89 Å; chains: 1; bounding box: 44×26×50 Å